Protein AF-A0A2L2Z3H6-F1 (afdb_monomer_lite)

Foldseek 3Di:
DDADPPWDWDDDPVDIDIHHDDDDDPCVVDPFDWAAQVVDPPVSVVVCPPDGTQDRLCSVCVCPQPVHPDDDDDDDDPPNPVVSSD

pLDDT: mean 86.2, std 8.43, range [60.38, 96.25]

Structure (mmCIF, N/CA/C/O backbone):
data_AF-A0A2L2Z3H6-F1
#
_entry.id   AF-A0A2L2Z3H6-F1
#
loop_
_atom_site.group_PDB
_atom_site.id
_atom_site.type_symbol
_atom_site.label_atom_id
_atom_site.label_alt_id
_atom_site.label_comp_id
_atom_site.label_asym_id
_atom_site.label_entity_id
_atom_site.label_seq_id
_atom_site.pdbx_PDB_ins_code
_atom_site.Cartn_x
_atom_site.Cartn_y
_atom_site.Cartn_z
_atom_site.occupancy
_atom_site.B_iso_or_equiv
_atom_site.auth_seq_id
_atom_site.auth_comp_id
_atom_site.auth_asym_id
_atom_site.auth_atom_id
_atom_site.pdbx_PDB_model_num
ATOM 1 N N . LEU A 1 1 ? 12.141 -14.102 -19.780 1.00 60.38 1 LEU A N 1
ATOM 2 C CA . LEU A 1 1 ? 11.337 -13.007 -19.192 1.00 60.38 1 LEU A CA 1
ATOM 3 C C . LEU A 1 1 ? 10.200 -12.706 -20.167 1.00 60.38 1 LEU A C 1
ATOM 5 O O . LEU A 1 1 ? 10.496 -12.604 -21.350 1.00 60.38 1 LEU A O 1
ATOM 9 N N . ARG A 1 2 ? 8.929 -12.642 -19.748 1.00 76.69 2 ARG A N 1
ATOM 10 C CA . ARG A 1 2 ? 7.864 -12.143 -20.642 1.00 76.69 2 ARG A CA 1
ATOM 11 C C . ARG A 1 2 ? 7.884 -10.617 -20.584 1.00 76.69 2 ARG A C 1
ATOM 13 O O . ARG A 1 2 ? 7.690 -10.065 -19.508 1.00 76.69 2 ARG A O 1
ATOM 20 N N . ILE A 1 3 ? 8.169 -9.979 -21.714 1.00 81.75 3 ILE A N 1
ATOM 21 C CA . ILE A 1 3 ? 8.214 -8.521 -21.851 1.00 81.75 3 ILE A CA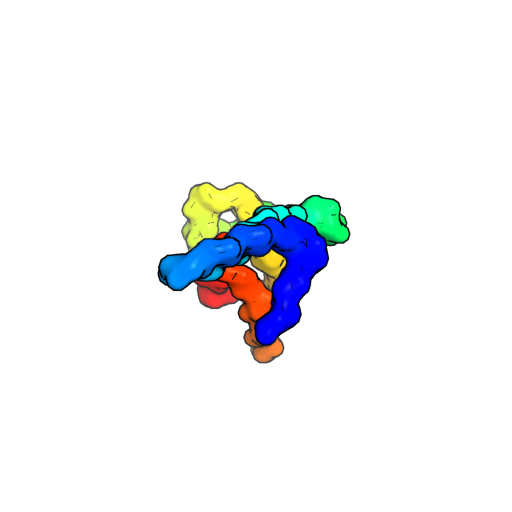 1
ATOM 22 C C . ILE A 1 3 ? 6.837 -8.049 -22.353 1.00 81.75 3 ILE A C 1
ATOM 24 O O . ILE A 1 3 ? 6.251 -8.736 -23.196 1.00 81.75 3 ILE A O 1
ATOM 28 N N . PRO A 1 4 ? 6.294 -6.934 -21.831 1.00 82.38 4 PRO A N 1
ATOM 29 C CA . PRO A 1 4 ? 5.063 -6.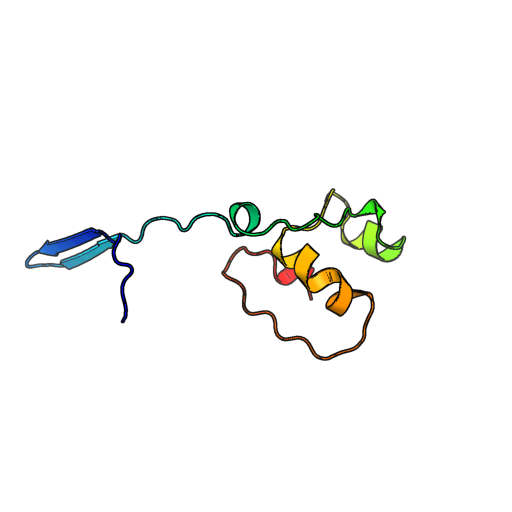334 -22.340 1.00 82.38 4 PRO A CA 1
ATOM 30 C C . PRO A 1 4 ? 5.140 -6.038 -23.844 1.00 82.38 4 PRO A C 1
ATOM 32 O O . PRO A 1 4 ? 6.194 -5.667 -24.357 1.00 82.38 4 PRO A O 1
ATOM 35 N N . SER A 1 5 ? 4.024 -6.193 -24.559 1.00 82.19 5 SER A N 1
ATOM 36 C CA . SER A 1 5 ? 3.963 -6.005 -26.019 1.00 82.19 5 SER A CA 1
ATOM 37 C C . SER A 1 5 ? 4.203 -4.562 -26.476 1.00 82.19 5 SER A C 1
ATOM 39 O O . SER A 1 5 ? 4.461 -4.330 -27.651 1.00 82.19 5 SER A O 1
ATOM 41 N N . ASP A 1 6 ? 4.086 -3.601 -25.567 1.00 85.88 6 ASP A N 1
ATOM 42 C CA . ASP A 1 6 ? 4.281 -2.166 -25.773 1.00 85.88 6 ASP A CA 1
ATOM 43 C C . ASP A 1 6 ? 5.687 -1.675 -25.381 1.00 85.88 6 ASP A C 1
ATOM 45 O O . ASP A 1 6 ? 5.983 -0.483 -25.502 1.00 85.88 6 ASP A O 1
ATOM 49 N N . ALA A 1 7 ? 6.573 -2.574 -24.939 1.00 88.00 7 ALA A N 1
ATOM 50 C CA . ALA A 1 7 ? 7.961 -2.237 -24.659 1.00 88.00 7 ALA A CA 1
ATOM 51 C C . ALA A 1 7 ? 8.740 -1.942 -25.951 1.00 88.00 7 ALA A C 1
ATOM 53 O O . ALA A 1 7 ? 8.591 -2.633 -26.961 1.00 88.00 7 ALA A O 1
ATOM 54 N N . LYS A 1 8 ? 9.614 -0.931 -25.910 1.00 89.62 8 LYS A N 1
ATOM 55 C CA . LYS A 1 8 ? 10.545 -0.634 -27.009 1.00 89.62 8 LYS A CA 1
ATOM 56 C C . LYS A 1 8 ? 11.861 -1.358 -26.774 1.00 89.62 8 LYS A C 1
ATOM 58 O O . LYS A 1 8 ? 12.347 -1.394 -25.646 1.00 89.62 8 LYS A O 1
ATOM 63 N N . HIS A 1 9 ? 12.429 -1.901 -27.841 1.00 91.12 9 HIS A N 1
ATOM 64 C CA . HIS A 1 9 ? 13.680 -2.649 -27.809 1.00 91.12 9 HIS A CA 1
ATOM 65 C C . HIS A 1 9 ? 14.674 -2.025 -28.783 1.00 91.12 9 HIS A C 1
ATOM 67 O O . HIS A 1 9 ? 14.340 -1.844 -29.954 1.00 91.12 9 HIS A O 1
ATOM 73 N N . ASP A 1 10 ? 15.862 -1.687 -28.290 1.00 88.94 10 ASP A N 1
ATOM 74 C CA . ASP A 1 10 ? 16.998 -1.228 -29.091 1.00 88.94 10 ASP A CA 1
ATOM 75 C C . ASP A 1 10 ? 18.214 -2.107 -28.777 1.00 88.94 10 ASP A C 1
ATOM 77 O O . ASP A 1 10 ? 18.511 -2.391 -27.615 1.00 88.94 10 ASP A O 1
ATOM 81 N N . ASN A 1 11 ? 18.897 -2.587 -29.811 1.00 90.31 11 ASN A N 1
ATOM 82 C CA . ASN A 1 11 ? 19.990 -3.539 -29.669 1.00 90.31 11 ASN A CA 1
ATOM 83 C C . ASN A 1 11 ? 21.160 -3.145 -30.567 1.00 90.31 11 ASN A C 1
ATOM 85 O O . ASN A 1 11 ? 21.036 -3.112 -31.792 1.00 90.31 11 ASN A O 1
ATOM 89 N N . ASN A 1 12 ? 22.309 -2.909 -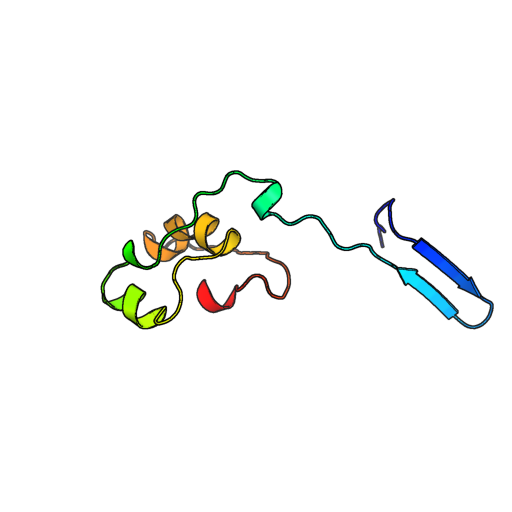29.939 1.00 89.19 12 ASN A N 1
ATOM 90 C CA . ASN A 1 12 ? 23.565 -2.568 -30.587 1.00 89.19 12 ASN A CA 1
ATOM 91 C C . ASN A 1 12 ? 24.660 -3.568 -30.192 1.00 89.19 12 ASN A C 1
ATOM 93 O O . ASN A 1 12 ? 24.535 -4.334 -29.243 1.00 89.19 12 ASN A O 1
ATOM 97 N N . SER A 1 13 ? 25.803 -3.531 -30.879 1.00 90.88 13 SER A N 1
ATOM 98 C CA . SER A 1 13 ? 26.930 -4.446 -30.621 1.00 90.88 13 SER A CA 1
ATOM 99 C C . SER A 1 13 ? 27.553 -4.340 -29.218 1.00 90.88 13 SER A C 1
ATOM 101 O O . SER A 1 13 ? 28.393 -5.167 -28.867 1.00 90.88 13 SER A O 1
ATOM 103 N N . VAL A 1 14 ? 27.171 -3.330 -28.430 1.00 94.00 14 VAL A N 1
ATOM 104 C CA . VAL A 1 14 ? 27.728 -3.030 -27.101 1.00 94.00 14 VAL A CA 1
ATOM 105 C C . VAL A 1 14 ? 26.689 -3.187 -25.985 1.00 94.00 14 VAL A C 1
ATOM 107 O O . VAL A 1 14 ? 27.069 -3.476 -24.852 1.00 94.00 14 VAL A O 1
ATOM 110 N N . TYR A 1 15 ? 25.397 -3.001 -26.273 1.00 92.00 15 TYR A N 1
ATOM 111 C CA . TYR A 1 15 ? 24.336 -3.065 -25.268 1.00 92.00 15 TYR A CA 1
ATOM 112 C C . TYR A 1 15 ? 22.970 -3.388 -25.877 1.00 92.00 15 TYR A C 1
ATOM 114 O O . TYR A 1 15 ? 22.709 -3.135 -27.053 1.00 92.00 15 TYR A O 1
ATOM 122 N N . GLU A 1 16 ? 22.093 -3.878 -25.009 1.00 92.19 16 GLU A N 1
ATOM 123 C CA . GLU A 1 16 ? 20.674 -4.090 -25.260 1.00 92.19 16 GLU A CA 1
ATOM 124 C C . GLU A 1 16 ? 19.873 -3.188 -24.311 1.00 92.19 16 GLU A C 1
ATOM 126 O O . GLU A 1 16 ? 20.097 -3.202 -23.098 1.00 92.19 16 GLU A O 1
ATOM 131 N N . GLU A 1 17 ? 18.956 -2.390 -24.853 1.00 93.12 17 GLU A N 1
ATOM 132 C CA . GLU A 1 17 ? 18.066 -1.504 -24.107 1.00 93.12 17 GLU A CA 1
ATOM 133 C C . GLU A 1 17 ? 16.607 -1.939 -24.289 1.00 93.12 17 GLU A C 1
ATOM 135 O O . GLU A 1 17 ? 16.113 -2.118 -25.404 1.00 93.12 17 GLU A O 1
ATOM 140 N N . ILE A 1 18 ? 15.895 -2.093 -23.170 1.00 90.62 18 ILE A N 1
ATOM 141 C CA . ILE A 1 18 ? 14.460 -2.384 -23.145 1.00 90.62 18 ILE A CA 1
ATOM 142 C C . ILE A 1 18 ? 13.767 -1.281 -22.347 1.00 90.62 18 ILE A C 1
ATOM 144 O O . ILE A 1 18 ? 13.949 -1.169 -21.134 1.00 90.62 18 ILE A O 1
ATOM 148 N N . VAL A 1 19 ? 12.935 -0.488 -23.020 1.00 91.25 19 VAL A N 1
ATOM 149 C CA . VAL A 1 19 ? 12.143 0.581 -22.403 1.00 91.25 19 VAL A CA 1
ATOM 150 C C . VAL A 1 19 ? 10.730 0.072 -22.149 1.00 91.25 19 VAL A C 1
ATOM 152 O O . VAL A 1 19 ? 9.955 -0.136 -23.084 1.00 91.25 19 VAL A O 1
ATOM 155 N N . ILE A 1 20 ? 10.388 -0.106 -20.872 1.00 89.75 20 ILE A N 1
ATOM 156 C CA . ILE A 1 20 ? 9.049 -0.503 -20.428 1.00 89.75 20 ILE A CA 1
ATOM 157 C C . ILE A 1 20 ? 8.232 0.772 -20.164 1.00 89.75 20 ILE A C 1
ATOM 159 O O . ILE A 1 20 ? 8.643 1.580 -19.325 1.00 89.75 20 ILE A O 1
ATOM 163 N N . PRO A 1 21 ? 7.102 0.995 -20.858 1.00 86.69 21 PRO A N 1
ATOM 164 C CA . PRO A 1 21 ? 6.257 2.156 -20.604 1.00 86.69 21 PRO A CA 1
ATOM 165 C C . PRO A 1 21 ? 5.606 2.086 -19.216 1.00 86.69 21 PRO A C 1
ATOM 167 O O . PRO A 1 21 ? 5.422 1.014 -18.639 1.00 86.69 21 PRO A O 1
ATOM 170 N N . ALA A 1 22 ? 5.243 3.249 -18.671 1.00 84.31 22 ALA A N 1
ATOM 171 C CA . ALA A 1 22 ? 4.525 3.316 -17.405 1.00 84.31 22 ALA A CA 1
ATOM 172 C C . ALA A 1 22 ? 3.146 2.651 -17.537 1.00 84.31 22 ALA A C 1
ATOM 174 O O . ALA A 1 22 ? 2.379 2.955 -18.450 1.00 84.31 22 ALA A O 1
ATOM 175 N N . THR A 1 23 ? 2.817 1.768 -16.598 1.00 75.62 23 THR A N 1
ATOM 176 C CA . THR A 1 23 ? 1.490 1.156 -16.520 1.00 75.62 23 THR A CA 1
ATOM 177 C C . THR A 1 23 ? 0.448 2.171 -16.062 1.00 75.62 23 THR A C 1
ATOM 179 O O . THR A 1 23 ? 0.724 3.005 -15.198 1.00 75.62 23 THR A O 1
ATOM 182 N N . VAL A 1 24 ? -0.767 2.057 -16.600 1.00 73.44 24 VAL A N 1
ATOM 183 C CA . VAL A 1 24 ? -1.930 2.846 -16.169 1.00 73.44 24 VAL A CA 1
ATOM 184 C C . VAL A 1 24 ? -2.191 2.631 -14.674 1.00 73.44 24 VAL A C 1
ATOM 186 O O . VAL A 1 24 ? -2.001 1.527 -14.157 1.00 73.44 24 VAL A O 1
ATOM 189 N N . SER A 1 25 ? -2.610 3.689 -13.975 1.00 70.25 25 SER A N 1
ATOM 190 C CA . SER A 1 25 ? -2.900 3.631 -12.543 1.00 7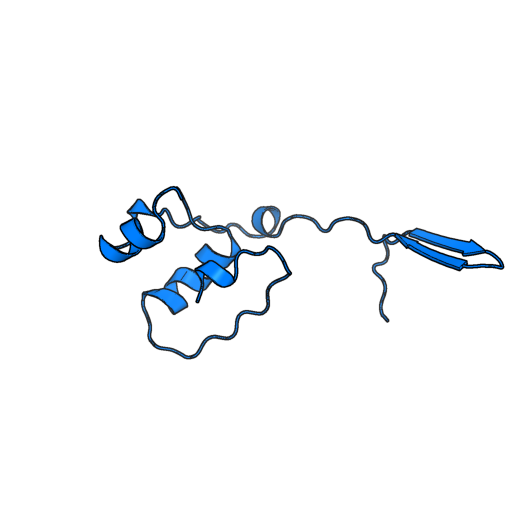0.25 25 SER A CA 1
ATOM 191 C C . SER A 1 25 ? -4.031 2.646 -12.251 1.00 70.25 25 SER A C 1
ATOM 193 O O . SER A 1 25 ? -5.066 2.650 -12.912 1.00 70.25 25 SER A O 1
ATOM 195 N N . ILE A 1 26 ? -3.864 1.839 -11.203 1.00 70.25 26 ILE A N 1
ATOM 196 C CA . ILE A 1 26 ? -4.902 0.915 -10.715 1.00 70.25 26 ILE A CA 1
ATOM 197 C C . ILE A 1 26 ? -6.161 1.688 -10.290 1.00 70.25 26 ILE A C 1
ATOM 199 O O . ILE A 1 26 ? -7.272 1.193 -10.461 1.00 70.25 26 ILE A O 1
ATOM 203 N N . ALA A 1 27 ? -5.992 2.921 -9.796 1.00 65.75 27 ALA A N 1
ATOM 204 C CA . ALA A 1 27 ? -7.105 3.787 -9.414 1.00 65.75 27 ALA A CA 1
ATOM 205 C C . ALA A 1 27 ? -8.009 4.159 -10.603 1.00 65.75 27 ALA A C 1
ATOM 207 O O . ALA A 1 27 ? -9.197 4.386 -10.409 1.00 65.75 27 ALA A O 1
ATOM 208 N N . ASP A 1 28 ? -7.468 4.172 -11.824 1.00 68.25 28 ASP A N 1
ATOM 209 C CA . ASP A 1 28 ? -8.240 4.456 -13.039 1.00 68.25 28 ASP A CA 1
ATOM 210 C C . ASP A 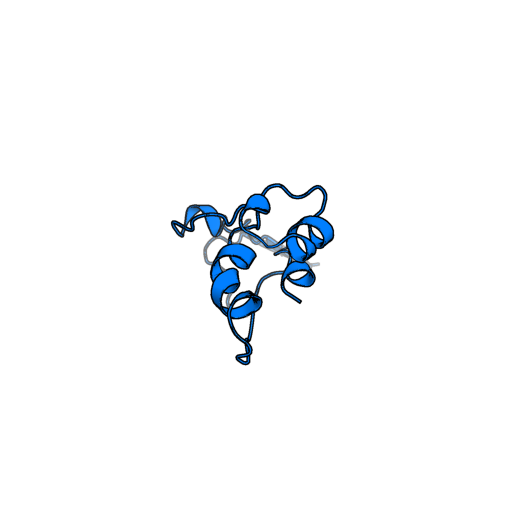1 28 ? -8.961 3.203 -13.569 1.00 68.25 28 ASP A C 1
ATOM 212 O O . ASP A 1 28 ? -9.844 3.296 -14.419 1.00 68.25 28 ASP A O 1
ATOM 216 N N . GLN A 1 29 ? -8.576 2.015 -13.090 1.00 69.75 29 GLN A N 1
ATOM 217 C CA . GLN A 1 29 ? -9.077 0.724 -13.574 1.00 69.75 29 GLN A CA 1
ATOM 218 C C . GLN A 1 29 ? -10.148 0.112 -12.672 1.00 69.75 29 GLN A C 1
ATOM 220 O O . GLN A 1 29 ? -10.936 -0.714 -13.135 1.00 69.75 29 GLN A O 1
ATOM 225 N N . LEU A 1 30 ? -10.176 0.482 -11.391 1.00 71.62 30 LEU A N 1
ATOM 226 C CA . LEU A 1 30 ? -11.099 -0.069 -10.407 1.00 71.62 30 LEU A CA 1
ATOM 227 C C . LEU A 1 30 ? -11.870 1.064 -9.720 1.00 71.62 30 LEU A C 1
ATOM 229 O O . LEU A 1 30 ? -11.239 1.954 -9.149 1.00 71.62 30 LEU A O 1
ATOM 233 N N . PRO A 1 31 ? -13.215 1.026 -9.710 1.00 72.44 31 PRO A N 1
ATOM 234 C CA . PRO A 1 31 ? -14.002 1.940 -8.897 1.00 72.44 31 PRO A CA 1
ATOM 235 C C . PRO A 1 31 ? -13.826 1.544 -7.427 1.00 72.44 31 PRO A C 1
ATOM 237 O O . PRO A 1 31 ? -14.490 0.638 -6.928 1.00 72.44 31 PRO A O 1
ATOM 240 N N . VAL A 1 32 ? -12.871 2.183 -6.754 1.00 79.94 32 VAL A N 1
ATOM 241 C CA . VAL A 1 32 ? -12.598 1.997 -5.327 1.00 79.94 32 VAL A CA 1
ATOM 242 C C . VAL A 1 32 ? -12.933 3.290 -4.608 1.00 79.94 32 VAL A C 1
ATOM 244 O O . VAL A 1 32 ? -12.337 4.331 -4.890 1.00 79.94 32 VAL A O 1
ATOM 247 N N . ASP A 1 33 ? -13.844 3.209 -3.645 1.00 88.00 33 ASP A N 1
ATOM 248 C CA . ASP A 1 33 ? -14.109 4.319 -2.740 1.00 88.00 33 ASP A CA 1
ATOM 249 C C . ASP A 1 33 ? -12.921 4.495 -1.791 1.00 88.00 33 ASP A C 1
ATOM 251 O O . ASP A 1 33 ? -12.520 3.569 -1.078 1.00 88.00 33 ASP A O 1
ATOM 255 N N . LEU A 1 34 ? -12.325 5.688 -1.805 1.00 92.06 34 LEU A N 1
ATOM 256 C CA . LEU A 1 34 ? -11.180 5.994 -0.955 1.00 92.06 34 LEU A CA 1
ATOM 257 C C . LEU A 1 34 ? -11.634 6.218 0.486 1.00 92.06 34 LEU A C 1
ATOM 259 O O . LEU A 1 34 ? -12.490 7.063 0.766 1.00 92.06 34 LEU A O 1
ATOM 263 N N . VAL A 1 35 ? -11.012 5.491 1.410 1.00 93.62 35 VAL A N 1
ATOM 264 C CA . VAL A 1 35 ? -11.305 5.605 2.839 1.00 93.62 35 VAL A CA 1
ATOM 265 C C . VAL A 1 35 ? -10.732 6.919 3.359 1.00 93.62 35 VAL A C 1
ATOM 267 O O . VAL A 1 35 ? -9.524 7.155 3.300 1.00 93.62 35 VAL A O 1
ATOM 270 N N . GLN A 1 36 ? -11.602 7.785 3.876 1.00 96.25 36 GLN A N 1
ATOM 271 C CA . GLN A 1 36 ? -11.189 9.032 4.515 1.00 96.25 36 GLN A CA 1
ATOM 272 C C . GLN A 1 36 ? -10.570 8.741 5.882 1.00 96.25 36 GLN A C 1
ATOM 274 O O . GLN A 1 36 ? -11.086 7.912 6.629 1.00 96.25 36 GLN A O 1
ATOM 279 N N . ILE A 1 37 ? -9.515 9.469 6.257 1.00 95.00 37 ILE A N 1
ATOM 280 C CA . ILE A 1 37 ? -8.905 9.316 7.588 1.00 95.00 37 ILE A CA 1
ATOM 281 C C . ILE A 1 37 ? -9.903 9.672 8.696 1.00 95.00 37 ILE A C 1
ATOM 283 O O . ILE A 1 37 ? -9.886 9.058 9.755 1.00 95.00 37 ILE A O 1
ATOM 287 N N . SER A 1 38 ? -10.851 10.574 8.429 1.00 93.62 38 SER A N 1
ATOM 288 C CA . SER A 1 38 ? -11.948 10.900 9.350 1.00 93.62 38 SER A CA 1
ATOM 289 C C . SER A 1 38 ? -12.891 9.730 9.664 1.00 93.62 38 SER A C 1
ATOM 291 O O . SER A 1 38 ? -13.654 9.828 10.621 1.00 93.62 38 SER A O 1
ATOM 293 N N . ALA A 1 39 ? -12.862 8.647 8.881 1.00 91.38 39 ALA A N 1
ATOM 294 C CA . ALA A 1 39 ? -13.642 7.439 9.143 1.00 91.38 39 ALA A CA 1
ATOM 295 C C . ALA A 1 39 ? -12.975 6.496 10.164 1.00 91.38 39 ALA A C 1
ATOM 297 O O . ALA A 1 39 ? -13.627 5.567 10.634 1.00 91.38 39 ALA A O 1
ATOM 298 N N . LEU A 1 40 ? -11.697 6.716 10.498 1.00 92.75 40 LEU A N 1
ATOM 299 C CA . LEU A 1 40 ? -10.970 5.930 11.498 1.00 92.75 40 LEU A CA 1
ATOM 300 C C . LEU A 1 40 ? -11.295 6.419 12.916 1.00 92.75 40 LEU A C 1
ATOM 302 O O . LEU A 1 40 ? -11.789 7.530 13.115 1.00 92.75 40 LEU A O 1
ATOM 306 N N . ASP A 1 41 ? -10.969 5.602 13.913 1.00 93.56 41 ASP A N 1
ATOM 307 C CA . ASP A 1 41 ? -11.011 5.992 15.320 1.00 93.56 41 ASP A CA 1
ATOM 308 C C . ASP A 1 41 ? -9.967 7.075 15.670 1.00 93.56 41 ASP A C 1
ATOM 310 O O . ASP A 1 41 ? -9.090 7.421 14.875 1.00 93.56 41 ASP A O 1
ATOM 314 N N . GLU A 1 42 ? -10.033 7.628 16.885 1.00 94.06 42 GLU A N 1
ATOM 315 C CA . GLU A 1 42 ? -9.116 8.698 17.307 1.00 94.06 42 GLU A CA 1
ATOM 316 C C . GLU A 1 42 ? -7.635 8.293 17.247 1.00 94.06 42 GLU A C 1
ATOM 318 O O . GLU A 1 42 ? -6.767 9.142 17.021 1.00 94.06 42 GLU A O 1
ATOM 323 N N . ILE A 1 43 ? -7.327 7.012 17.475 1.00 92.38 43 ILE A N 1
ATOM 324 C CA . ILE A 1 43 ? -5.957 6.495 17.432 1.00 92.38 43 ILE A CA 1
ATOM 325 C C . ILE A 1 43 ? -5.476 6.434 15.980 1.00 92.38 43 ILE A C 1
ATOM 327 O O . ILE A 1 43 ? -4.406 6.961 15.672 1.00 92.38 43 ILE A O 1
ATOM 331 N N . GLY A 1 44 ? -6.278 5.868 15.078 1.00 89.94 44 GLY A N 1
ATOM 332 C CA . GLY A 1 44 ? -5.997 5.816 13.647 1.00 89.94 44 GLY A CA 1
ATOM 333 C C . GLY A 1 44 ? -5.864 7.207 13.031 1.00 89.94 44 GLY A C 1
ATOM 334 O O . GLY A 1 44 ? -4.908 7.472 12.305 1.00 89.94 44 GLY A O 1
ATOM 335 N N . GLN A 1 45 ? -6.740 8.146 13.394 1.00 94.00 45 GLN A N 1
ATOM 336 C CA . GLN A 1 45 ? -6.645 9.540 12.945 1.00 94.00 45 GLN A CA 1
ATOM 337 C C . GLN A 1 45 ? -5.327 10.209 13.360 1.00 94.00 45 GLN A C 1
ATOM 339 O O . GLN A 1 45 ? -4.739 10.953 12.575 1.00 94.00 45 GLN A O 1
ATOM 344 N N . LYS A 1 46 ? -4.827 9.929 14.571 1.00 93.06 46 LYS A N 1
ATOM 345 C CA . LYS A 1 46 ? -3.514 10.414 15.031 1.00 93.06 46 LYS A CA 1
ATOM 346 C C . LYS A 1 46 ? -2.359 9.731 14.300 1.00 93.06 46 LYS A C 1
ATOM 348 O O . LYS A 1 46 ? -1.385 10.398 13.965 1.00 93.06 46 LYS A O 1
ATOM 353 N N . ALA A 1 47 ? -2.457 8.429 14.032 1.00 90.12 47 ALA A N 1
ATOM 354 C CA . ALA A 1 47 ? -1.426 7.682 13.310 1.00 90.12 47 ALA A CA 1
ATOM 355 C C . ALA A 1 47 ? -1.242 8.189 11.869 1.00 90.12 47 ALA A C 1
ATOM 357 O O . ALA A 1 47 ? -0.122 8.260 11.370 1.00 90.12 47 ALA A O 1
ATOM 358 N N . PHE A 1 48 ? -2.333 8.614 11.232 1.00 91.38 48 PHE A N 1
ATOM 359 C CA . PHE A 1 48 ? -2.341 9.182 9.884 1.00 91.38 48 PHE A CA 1
ATOM 360 C C . PHE A 1 48 ? -2.451 10.712 9.883 1.00 91.38 48 PHE A C 1
ATOM 362 O O . PHE A 1 48 ? -2.964 11.305 8.932 1.00 91.38 48 PHE A O 1
ATOM 369 N N . GLN A 1 49 ? -1.954 11.375 10.932 1.00 84.94 49 GLN A N 1
ATOM 370 C CA . GLN A 1 49 ? -1.957 12.832 11.007 1.00 84.94 49 GLN A CA 1
ATOM 371 C C . GLN A 1 49 ? -1.229 13.413 9.781 1.00 84.94 49 GLN A C 1
ATOM 373 O O . GLN A 1 49 ? -0.095 13.038 9.483 1.00 84.94 49 GLN A O 1
ATOM 378 N N . ASN A 1 50 ? -1.892 14.343 9.082 1.00 90.25 50 ASN A N 1
ATOM 379 C CA . ASN A 1 50 ? -1.498 14.952 7.795 1.00 90.25 50 ASN A CA 1
ATOM 380 C C . ASN A 1 50 ? -1.861 14.167 6.520 1.00 90.25 50 ASN A C 1
ATOM 382 O O . ASN A 1 50 ? -1.517 14.606 5.423 1.00 90.25 50 ASN A O 1
ATOM 386 N N . ILE A 1 51 ? -2.587 13.056 6.630 1.00 92.06 51 ILE A N 1
ATOM 387 C CA . ILE A 1 51 ? -3.174 12.350 5.487 1.00 92.06 51 ILE A CA 1
ATOM 388 C C . ILE A 1 51 ? -4.686 12.594 5.500 1.00 92.06 51 ILE A C 1
ATOM 390 O O . ILE A 1 51 ? -5.326 12.553 6.546 1.00 92.06 51 ILE A O 1
ATOM 394 N N . THR A 1 52 ? -5.266 12.885 4.336 1.00 93.75 52 THR A N 1
ATOM 395 C CA . THR A 1 52 ? -6.715 13.117 4.202 1.00 93.75 52 THR A CA 1
ATOM 396 C C . THR A 1 52 ? -7.476 11.826 3.928 1.00 93.75 52 THR A C 1
ATOM 398 O O . THR A 1 52 ? -8.547 11.601 4.487 1.00 93.75 52 THR A O 1
ATOM 401 N N . GLN A 1 53 ? -6.896 10.951 3.108 1.00 93.88 53 GLN A N 1
ATOM 402 C CA . GLN A 1 53 ? -7.487 9.685 2.696 1.00 93.88 53 GLN A CA 1
ATOM 403 C C . GLN A 1 53 ? -6.414 8.636 2.409 1.00 93.88 53 GLN A C 1
ATOM 405 O O . GLN A 1 53 ? -5.289 8.967 2.023 1.00 93.88 53 GLN A O 1
ATOM 410 N N . LEU A 1 54 ? -6.783 7.370 2.565 1.00 92.69 54 LEU A N 1
ATOM 411 C CA . LEU A 1 54 ? -5.976 6.231 2.153 1.00 92.69 54 LEU A CA 1
ATOM 412 C C . LEU A 1 54 ? -5.901 6.154 0.624 1.00 92.69 54 LEU A C 1
ATOM 414 O O . LEU A 1 54 ? -6.816 6.565 -0.091 1.00 92.69 54 LEU A O 1
ATOM 418 N N . ASN A 1 55 ? -4.806 5.607 0.098 1.00 90.44 55 ASN A N 1
ATOM 419 C CA . ASN A 1 55 ? -4.686 5.370 -1.339 1.00 90.44 55 ASN A CA 1
ATOM 420 C C . ASN A 1 55 ? -5.567 4.185 -1.789 1.00 90.44 55 ASN A C 1
ATOM 422 O O . ASN A 1 55 ? -6.153 3.485 -0.964 1.00 90.44 55 ASN A O 1
ATOM 426 N N . CYS A 1 56 ? -5.653 3.942 -3.101 1.00 89.44 56 CYS A N 1
ATOM 427 C CA . CYS A 1 56 ? -6.491 2.877 -3.668 1.00 89.44 56 CYS A CA 1
ATOM 428 C C . CYS A 1 56 ? -6.202 1.492 -3.051 1.00 89.44 56 CYS A C 1
ATOM 430 O O . CYS A 1 56 ? -7.121 0.812 -2.608 1.00 89.44 56 CYS A O 1
ATOM 432 N N . ILE A 1 57 ? -4.928 1.093 -2.947 1.00 89.19 57 ILE A N 1
ATOM 433 C CA . ILE A 1 57 ? -4.550 -0.228 -2.416 1.00 89.19 57 ILE A CA 1
ATOM 434 C C . ILE A 1 57 ? -4.848 -0.330 -0.920 1.00 89.19 57 ILE A C 1
ATOM 436 O O . ILE A 1 57 ? -5.401 -1.333 -0.479 1.00 89.19 57 ILE A O 1
ATOM 440 N N . GLN A 1 58 ? -4.527 0.711 -0.155 1.00 91.94 58 GLN A N 1
ATOM 441 C CA . GLN A 1 58 ? -4.816 0.787 1.277 1.00 91.94 58 GLN A CA 1
ATOM 442 C C . GLN A 1 58 ? -6.326 0.729 1.545 1.00 91.94 58 GLN A C 1
ATOM 444 O O . GLN A 1 58 ? -6.760 -0.005 2.425 1.00 91.94 58 GLN A O 1
ATOM 449 N N . SER A 1 59 ? -7.127 1.435 0.743 1.00 92.19 59 SER A N 1
ATOM 450 C CA . SER A 1 59 ? -8.592 1.441 0.847 1.00 92.19 59 SER A CA 1
ATOM 451 C C . SER A 1 59 ? -9.196 0.075 0.514 1.00 92.19 59 SER A C 1
ATOM 453 O O . SER A 1 59 ? -10.098 -0.376 1.212 1.00 92.19 59 SER A O 1
ATOM 455 N N . MET A 1 60 ? -8.660 -0.630 -0.492 1.00 89.88 60 MET A N 1
ATOM 456 C CA . MET A 1 60 ? -9.106 -1.989 -0.836 1.00 89.88 60 MET A CA 1
ATOM 457 C C . MET A 1 60 ? -8.896 -2.988 0.306 1.00 89.88 60 MET A C 1
ATOM 459 O O . MET A 1 60 ? -9.742 -3.852 0.528 1.00 89.88 60 MET A O 1
ATOM 463 N N . VAL A 1 61 ? -7.775 -2.890 1.025 1.00 91.19 61 VAL A N 1
ATOM 464 C CA . VAL A 1 61 ? -7.451 -3.827 2.114 1.00 91.19 61 VAL A CA 1
ATOM 465 C C . VAL A 1 61 ? -7.971 -3.378 3.479 1.00 91.19 61 VAL A C 1
ATOM 467 O O . VAL A 1 61 ? -7.990 -4.189 4.403 1.00 91.19 61 VAL A O 1
ATOM 470 N N . PHE A 1 62 ? -8.426 -2.125 3.606 1.00 92.06 62 PHE A N 1
ATOM 471 C CA . PHE A 1 62 ? -8.772 -1.478 4.875 1.00 92.06 62 PHE A CA 1
ATOM 472 C C . PHE A 1 62 ? -9.685 -2.334 5.753 1.00 92.06 62 PHE A C 1
ATOM 474 O O . PHE A 1 62 ? -9.353 -2.592 6.901 1.00 92.06 62 PHE A O 1
ATOM 481 N N . LYS A 1 63 ? -10.779 -2.865 5.198 1.00 90.75 63 LYS A N 1
ATOM 482 C CA . LYS A 1 63 ? -11.731 -3.694 5.952 1.00 90.75 63 LYS A CA 1
ATOM 483 C C . LYS A 1 63 ? -11.081 -4.921 6.596 1.00 90.75 63 LYS A C 1
ATOM 485 O O . LYS A 1 63 ? -11.397 -5.267 7.724 1.00 90.75 63 LYS A O 1
ATOM 490 N N . THR A 1 64 ? -10.176 -5.593 5.887 1.00 91.00 64 THR A N 1
ATOM 491 C CA . THR A 1 64 ? -9.504 -6.780 6.441 1.00 91.00 64 THR A CA 1
ATOM 492 C C . THR A 1 64 ? -8.419 -6.365 7.431 1.00 91.00 64 THR A C 1
ATOM 494 O O . THR A 1 64 ? -8.317 -6.955 8.499 1.00 91.00 64 THR A O 1
ATOM 497 N N . ALA A 1 65 ? -7.651 -5.325 7.104 1.00 90.94 65 ALA A N 1
ATOM 498 C CA . ALA A 1 65 ? -6.544 -4.849 7.927 1.00 90.94 65 ALA A CA 1
ATOM 499 C C . ALA A 1 65 ? -6.986 -4.175 9.238 1.00 90.94 65 ALA A C 1
ATOM 501 O O . ALA A 1 65 ? -6.255 -4.231 10.220 1.00 90.94 65 ALA A O 1
ATOM 502 N N . TYR A 1 66 ? -8.147 -3.515 9.241 1.00 91.38 66 TYR A N 1
ATOM 503 C CA . TYR A 1 66 ? -8.604 -2.670 10.345 1.00 91.38 66 TYR A CA 1
ATOM 504 C C . TYR A 1 66 ? -9.766 -3.288 11.136 1.00 91.38 66 TYR A C 1
ATOM 506 O O . TYR A 1 66 ? -9.787 -3.183 12.359 1.00 91.38 66 TYR A O 1
ATOM 514 N N . ASP A 1 67 ? -10.702 -3.982 10.474 1.00 91.88 67 ASP A N 1
ATOM 515 C CA . ASP A 1 67 ? -11.891 -4.534 11.148 1.00 91.88 67 ASP A CA 1
ATOM 516 C C . ASP A 1 67 ? -11.725 -6.005 11.571 1.00 91.88 67 ASP A C 1
ATOM 518 O O . ASP A 1 67 ? -12.620 -6.574 12.202 1.00 91.88 67 ASP A O 1
ATOM 522 N N . THR A 1 68 ? -10.619 -6.665 11.205 1.00 92.06 68 THR A N 1
ATOM 523 C CA . THR A 1 68 ? -10.412 -8.099 11.463 1.00 92.06 68 THR A CA 1
ATOM 524 C C . THR A 1 68 ? -8.995 -8.411 11.940 1.00 92.06 68 THR A C 1
ATOM 526 O O . THR A 1 68 ? -8.071 -7.641 11.714 1.00 92.06 68 THR A O 1
ATOM 529 N N . ASN A 1 69 ? -8.822 -9.584 12.559 1.00 91.12 69 ASN A N 1
ATOM 530 C CA . ASN A 1 69 ? -7.518 -10.129 12.962 1.00 91.12 69 ASN A CA 1
ATOM 531 C C . ASN A 1 69 ? -7.063 -11.286 12.052 1.00 91.12 69 ASN A C 1
ATOM 533 O O . ASN A 1 69 ? -6.305 -12.157 12.478 1.00 91.12 69 ASN A O 1
ATOM 537 N N . GLU A 1 70 ? -7.582 -11.353 10.826 1.00 93.50 70 GLU A N 1
ATOM 538 C CA . GLU A 1 70 ? -7.258 -12.423 9.885 1.00 93.50 70 GLU A CA 1
ATOM 539 C C . GLU A 1 70 ? -5.863 -12.246 9.277 1.00 93.50 70 GLU A C 1
ATOM 541 O O . GLU A 1 70 ? -5.355 -11.136 9.106 1.00 93.50 70 GLU A O 1
ATOM 546 N N . ASN A 1 71 ? -5.247 -13.363 8.888 1.00 89.62 71 ASN A N 1
ATOM 547 C CA . ASN A 1 71 ? -3.981 -13.317 8.166 1.00 89.62 71 ASN A CA 1
ATOM 548 C C . ASN A 1 71 ? -4.197 -12.741 6.760 1.00 89.62 71 ASN A C 1
ATOM 550 O O . ASN A 1 71 ? -5.036 -13.230 6.003 1.00 89.62 71 ASN A O 1
ATOM 554 N N . MET A 1 72 ? -3.385 -11.755 6.377 1.00 91.75 72 MET A N 1
ATOM 555 C CA . MET A 1 72 ? -3.489 -11.086 5.081 1.00 91.75 72 MET A CA 1
ATOM 556 C C . MET A 1 72 ? -2.155 -11.099 4.325 1.00 91.75 72 MET A C 1
ATOM 558 O O . MET A 1 72 ? -1.099 -10.822 4.891 1.00 91.75 72 MET A O 1
ATOM 562 N N . LEU A 1 73 ? -2.209 -11.376 3.017 1.00 90.19 73 LEU A N 1
ATOM 563 C CA . LEU A 1 73 ? -1.077 -11.248 2.095 1.00 90.19 73 LEU A CA 1
ATOM 564 C C . LEU A 1 73 ? -1.336 -10.103 1.109 1.00 90.19 73 LEU A C 1
ATOM 566 O O . LEU A 1 73 ? -2.272 -10.170 0.316 1.00 90.19 73 LEU A O 1
ATOM 570 N N . VAL A 1 74 ? -0.475 -9.081 1.119 1.00 87.06 74 VAL A N 1
ATOM 571 C CA . VAL A 1 74 ? -0.566 -7.930 0.205 1.00 87.06 74 VAL A CA 1
ATOM 572 C C . VAL A 1 74 ? 0.638 -7.900 -0.734 1.00 87.06 74 VAL A C 1
ATOM 574 O O . VAL A 1 74 ? 1.737 -7.487 -0.362 1.00 87.06 74 VAL A O 1
ATOM 577 N N . CYS A 1 75 ? 0.419 -8.291 -1.989 1.00 86.69 75 CYS A N 1
ATOM 578 C CA . CYS A 1 75 ? 1.406 -8.173 -3.061 1.00 86.69 75 CYS A CA 1
ATOM 579 C C . CYS A 1 75 ? 1.138 -6.903 -3.874 1.00 86.69 75 CYS A C 1
ATOM 581 O O . CYS A 1 75 ? 0.280 -6.888 -4.751 1.00 86.69 75 CYS A O 1
ATOM 583 N N . ALA A 1 76 ? 1.878 -5.833 -3.586 1.00 85.06 76 ALA A N 1
ATOM 584 C CA . ALA A 1 76 ? 1.734 -4.543 -4.259 1.00 85.06 76 ALA A CA 1
ATOM 585 C C . ALA A 1 76 ? 3.093 -4.000 -4.735 1.00 85.06 76 ALA A C 1
ATOM 587 O O . ALA A 1 76 ? 4.115 -4.276 -4.089 1.00 85.06 76 ALA A O 1
ATOM 588 N N . PRO A 1 77 ? 3.136 -3.198 -5.817 1.00 82.69 77 PRO A N 1
ATOM 589 C CA . PRO A 1 77 ? 4.379 -2.650 -6.355 1.00 82.69 77 PRO A CA 1
ATOM 590 C C . PRO A 1 77 ? 5.101 -1.728 -5.359 1.00 82.69 77 PRO A C 1
ATOM 592 O O . PRO A 1 77 ? 4.564 -1.307 -4.325 1.00 82.69 77 PRO A O 1
ATOM 595 N N . THR A 1 78 ? 6.372 -1.439 -5.629 1.00 81.00 78 THR A N 1
ATOM 596 C CA . THR A 1 78 ? 7.148 -0.462 -4.852 1.00 81.00 78 THR A CA 1
ATOM 597 C C . THR A 1 78 ? 6.484 0.915 -4.940 1.00 81.00 78 THR A C 1
ATOM 599 O O . THR A 1 78 ? 5.945 1.276 -5.9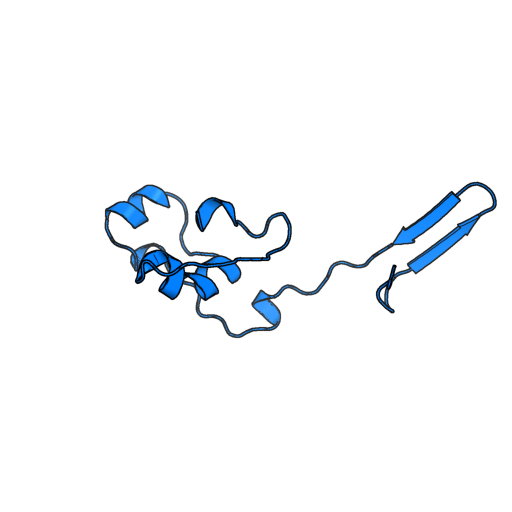79 1.00 81.00 78 THR A O 1
ATOM 602 N N . GLY A 1 79 ? 6.462 1.663 -3.834 1.00 76.44 79 GLY A N 1
ATOM 603 C CA . GLY A 1 79 ? 5.787 2.967 -3.775 1.00 76.44 79 GLY A CA 1
ATOM 604 C C . GLY A 1 79 ? 4.267 2.915 -3.559 1.00 76.44 79 GLY A C 1
ATOM 605 O O . GLY A 1 79 ? 3.668 3.951 -3.310 1.00 76.44 79 GLY A O 1
ATOM 606 N N . ALA A 1 80 ? 3.641 1.731 -3.530 1.00 79.19 80 ALA A N 1
ATOM 607 C CA . ALA A 1 80 ? 2.203 1.570 -3.259 1.00 79.19 80 ALA A CA 1
ATOM 608 C C . ALA A 1 80 ? 1.758 1.928 -1.820 1.00 79.19 80 ALA A C 1
ATOM 610 O O . ALA A 1 80 ? 0.594 1.755 -1.469 1.00 79.19 80 ALA A O 1
ATOM 611 N N . GLY A 1 81 ? 2.673 2.383 -0.958 1.00 75.88 81 GLY A N 1
ATOM 612 C CA . GLY A 1 81 ? 2.348 2.747 0.423 1.00 75.88 81 GLY A CA 1
ATOM 613 C C . GLY A 1 81 ? 2.065 1.554 1.339 1.00 75.88 81 GLY A C 1
ATOM 614 O O . GLY A 1 81 ? 1.305 1.698 2.292 1.00 75.88 81 GLY A O 1
ATOM 615 N N . LYS A 1 82 ? 2.680 0.389 1.071 1.00 84.50 82 LYS A N 1
ATOM 616 C CA . LYS A 1 82 ? 2.559 -0.819 1.913 1.00 84.50 82 LYS A CA 1
ATOM 617 C C . LYS A 1 82 ? 2.901 -0.564 3.388 1.00 84.50 82 LYS A C 1
ATOM 619 O O . LYS A 1 82 ? 2.326 -1.211 4.245 1.00 84.50 82 LYS A O 1
ATOM 624 N N . THR A 1 83 ? 3.791 0.386 3.682 1.00 80.88 83 THR A N 1
ATOM 625 C CA . THR A 1 83 ? 4.168 0.756 5.057 1.00 80.88 83 THR A CA 1
ATOM 626 C C . THR A 1 83 ? 2.983 1.219 5.900 1.00 80.88 83 THR A C 1
ATOM 628 O O . THR A 1 83 ? 2.960 0.941 7.082 1.00 80.88 83 THR A O 1
ATOM 631 N N . ASN A 1 84 ? 1.987 1.873 5.301 1.00 75.94 84 ASN A N 1
ATOM 632 C CA . ASN A 1 84 ? 0.798 2.341 6.021 1.00 75.94 84 ASN A CA 1
ATOM 633 C C . ASN A 1 84 ? -0.272 1.244 6.184 1.00 75.94 84 ASN A C 1
ATOM 635 O O . ASN A 1 84 ? -1.327 1.511 6.746 1.00 75.94 84 ASN A O 1
ATOM 639 N N . VAL A 1 85 ? -0.047 0.054 5.614 1.00 68.19 85 VAL A N 1
ATOM 640 C CA . VAL A 1 85 ? -0.915 -1.123 5.791 1.00 68.19 85 VAL A CA 1
ATOM 641 C C . VAL A 1 85 ? -0.459 -1.965 6.990 1.00 68.19 85 VAL A C 1
ATOM 643 O O . VAL A 1 85 ? -1.257 -2.742 7.504 1.00 68.19 85 VAL A O 1
ATOM 646 N N . ALA A 1 86 ? 0.809 -1.841 7.401 1.00 61.94 86 ALA A N 1
ATOM 647 C CA . ALA A 1 86 ? 1.445 -2.638 8.450 1.00 61.94 86 ALA A CA 1
ATOM 648 C C . ALA A 1 86 ? 1.605 -1.862 9.762 1.00 61.94 86 ALA A C 1
ATOM 650 O O . ALA A 1 86 ? 1.640 -0.611 9.708 1.00 61.94 86 ALA A O 1
#

Organism: Parasteatoda tepidariorum (NCBI:txid114398)

Secondary structure (DSSP, 8-state):
-PPPTT-EEEE-SS-EEEEPPPPPPHHHHS--PPPBGGGS-HHHHHHTTT-SB--HHHHHHHHHHHH----------TTS-GGGG-

InterPro domains:
  IPR027417 P-loop containing nucleoside triphosphate hydrolase [G3DSA:3.40.50.300] (27-86)
  IPR027417 P-loop containing nucleoside triphosphate hydrolase [SSF52540] (38-86)
  IPR050474 Helicase Hel308/SKI2-like [PTHR47961] (10-86)

Sequence (86 aa):
LRIPSDAKHDNNSVYEEIVIPATVSIADQLPVDLVQISALDEIGQKAFQNITQLNCIQSMVFKTAYDTNENMLVCAPTGAGKTNVA

Radius of gyration: 18.49 Å; chains: 1; bounding box: 42×28×48 Å